Protein AF-A0A662QDJ3-F1 (afdb_monomer_lite)

Radius of gyration: 12.27 Å; chains: 1; bounding box: 24×24×29 Å

pLDDT: mean 82.09, std 14.72, range [33.81, 96.56]

Foldseek 3Di:
DDDPVPDPFDPLLVVLLVVLPDCPPDPVVVVVVVVVVPDDPLVVSLVSLVSSCVSNVHDDDLCRSCVSRVHDSVSNVVD

Structure (mmCIF, N/CA/C/O backbone):
data_AF-A0A662QDJ3-F1
#
_entry.id   AF-A0A662QDJ3-F1
#
loop_
_atom_site.group_PDB
_atom_site.id
_atom_site.type_symbol
_atom_site.label_atom_id
_atom_site.label_alt_id
_atom_site.label_comp_id
_atom_site.label_asym_id
_atom_site.label_entity_id
_atom_site.label_seq_id
_atom_site.pdbx_PDB_ins_code
_atom_site.Cartn_x
_atom_site.Cartn_y
_atom_site.Cartn_z
_atom_site.occupancy
_atom_site.B_iso_or_equiv
_atom_site.auth_seq_id
_atom_site.auth_comp_id
_atom_site.auth_asym_id
_atom_site.auth_atom_id
_atom_site.pdbx_PDB_model_num
ATOM 1 N N . MET A 1 1 ? -10.103 -15.568 -9.016 1.00 33.81 1 MET A N 1
ATOM 2 C CA . MET A 1 1 ? -9.521 -15.054 -7.754 1.00 33.81 1 MET A CA 1
ATOM 3 C C . MET A 1 1 ? -8.012 -14.989 -7.951 1.00 33.81 1 MET A C 1
ATOM 5 O O . MET A 1 1 ? -7.333 -15.980 -7.720 1.00 33.81 1 MET A O 1
ATOM 9 N N . TYR A 1 2 ? -7.500 -13.901 -8.534 1.00 43.47 2 TYR A N 1
ATOM 10 C CA . TYR A 1 2 ? -6.109 -13.874 -8.991 1.00 43.47 2 TYR A CA 1
ATOM 11 C C . TYR A 1 2 ? -5.142 -13.567 -7.853 1.00 43.47 2 TYR A C 1
ATOM 13 O O . TYR A 1 2 ? -5.324 -12.649 -7.054 1.00 43.47 2 TYR A O 1
ATOM 21 N N . TYR A 1 3 ? -4.144 -14.435 -7.783 1.00 40.09 3 TYR A N 1
ATOM 22 C CA . TYR A 1 3 ? -3.025 -14.393 -6.874 1.00 40.09 3 TYR A CA 1
ATOM 23 C C . TYR A 1 3 ? -1.935 -13.530 -7.504 1.00 40.09 3 TYR A C 1
ATOM 25 O O . TYR A 1 3 ? -1.466 -13.848 -8.591 1.00 40.09 3 TYR A O 1
ATOM 33 N N . TRP A 1 4 ? -1.426 -12.561 -6.749 1.00 50.94 4 TRP A N 1
ATOM 34 C CA . TRP A 1 4 ? -0.049 -12.067 -6.861 1.00 50.94 4 TRP A CA 1
ATOM 35 C C . TRP A 1 4 ? 0.973 -13.177 -6.493 1.00 50.94 4 TRP A C 1
ATOM 37 O O . TRP A 1 4 ? 1.914 -12.950 -5.741 1.00 50.94 4 TRP A O 1
ATOM 47 N N . LYS A 1 5 ? 0.748 -14.416 -6.960 1.00 39.00 5 LYS A N 1
ATOM 48 C CA . LYS A 1 5 ? 1.748 -15.484 -7.074 1.00 39.00 5 LYS A CA 1
ATOM 49 C C . LYS A 1 5 ? 2.573 -15.028 -8.274 1.00 39.00 5 LYS A C 1
ATOM 51 O O . LYS A 1 5 ? 2.142 -15.223 -9.393 1.00 39.00 5 LYS A O 1
ATOM 56 N N . GLU A 1 6 ? 3.580 -14.185 -8.139 1.00 42.03 6 GLU A N 1
ATOM 57 C CA . GLU A 1 6 ? 4.927 -14.577 -7.717 1.00 42.03 6 GLU A CA 1
ATOM 58 C C . GLU A 1 6 ? 5.716 -13.376 -7.160 1.00 42.03 6 GLU A C 1
ATOM 60 O O . GLU A 1 6 ? 6.928 -13.433 -6.972 1.00 42.03 6 GLU A O 1
ATOM 65 N N . ALA A 1 7 ? 5.042 -12.266 -6.858 1.00 50.41 7 ALA A N 1
ATOM 66 C CA . ALA A 1 7 ? 5.699 -11.068 -6.367 1.00 50.41 7 ALA A CA 1
ATOM 67 C C . ALA A 1 7 ? 5.705 -11.084 -4.831 1.00 50.41 7 ALA A C 1
ATOM 69 O O . ALA A 1 7 ? 4.658 -11.194 -4.206 1.00 50.41 7 ALA A O 1
ATOM 70 N N . ASN A 1 8 ? 6.887 -10.917 -4.240 1.00 66.94 8 ASN A N 1
ATOM 71 C CA . ASN A 1 8 ? 7.269 -10.827 -2.818 1.00 66.94 8 ASN A CA 1
ATOM 72 C C . ASN A 1 8 ? 6.474 -9.802 -1.945 1.00 66.94 8 ASN A C 1
ATOM 74 O O . ASN A 1 8 ? 7.051 -9.022 -1.191 1.00 66.94 8 ASN A O 1
ATOM 78 N N . MET A 1 9 ? 5.161 -9.642 -2.133 1.00 74.06 9 MET A N 1
ATOM 79 C CA . MET A 1 9 ? 4.312 -8.662 -1.450 1.00 74.06 9 MET A CA 1
ATOM 80 C C . MET A 1 9 ? 3.843 -9.260 -0.127 1.00 74.06 9 MET A C 1
ATOM 82 O O . MET A 1 9 ? 3.468 -10.433 -0.059 1.00 74.06 9 MET A O 1
ATOM 86 N N . LYS A 1 10 ? 3.877 -8.469 0.948 1.00 81.50 10 LYS A N 1
ATOM 87 C CA . LYS A 1 10 ? 3.509 -8.964 2.277 1.00 81.50 10 LYS A CA 1
ATOM 88 C C . LYS A 1 10 ? 2.062 -9.456 2.284 1.00 81.50 10 LYS A C 1
ATOM 90 O O . LYS A 1 10 ? 1.160 -8.795 1.774 1.00 81.50 10 LYS A O 1
ATOM 95 N N . LYS A 1 11 ? 1.836 -10.598 2.937 1.00 84.56 11 LYS A N 1
ATOM 96 C CA . LYS A 1 11 ? 0.505 -11.200 3.088 1.00 84.56 11 LYS A CA 1
ATOM 97 C C . LYS A 1 11 ? -0.516 -10.215 3.675 1.00 84.56 11 LYS A C 1
ATOM 99 O O . LYS A 1 11 ? -1.638 -10.159 3.192 1.00 84.56 11 LYS A O 1
ATOM 104 N N . SER A 1 12 ? -0.104 -9.397 4.646 1.00 86.38 12 SER A N 1
ATOM 105 C CA . SER A 1 12 ? -0.928 -8.335 5.241 1.00 86.38 12 SER A CA 1
ATOM 106 C C . SER A 1 12 ? -1.457 -7.339 4.210 1.00 86.38 12 SER A C 1
ATOM 108 O O . SER A 1 12 ? -2.627 -6.973 4.264 1.00 86.38 12 SER A O 1
ATOM 110 N N . LEU A 1 13 ? -0.615 -6.930 3.258 1.00 86.44 13 LEU A N 1
ATOM 111 C CA . LEU A 1 13 ? -1.000 -6.022 2.184 1.00 86.44 13 LEU A CA 1
ATOM 112 C C . LEU A 1 13 ? -1.962 -6.707 1.210 1.00 86.44 13 LEU A C 1
ATOM 114 O O . LEU A 1 13 ? -3.003 -6.152 0.879 1.00 86.44 13 LEU A O 1
ATOM 118 N N . VAL A 1 14 ? -1.671 -7.946 0.811 1.00 84.25 14 VAL A N 1
ATOM 119 C CA . VAL A 1 14 ? -2.562 -8.715 -0.074 1.00 84.25 14 VAL A CA 1
ATOM 120 C C . VAL A 1 14 ? -3.945 -8.907 0.558 1.00 84.25 14 VAL A C 1
ATOM 122 O O . VAL A 1 14 ? -4.962 -8.717 -0.108 1.00 84.25 14 VAL A O 1
ATOM 125 N N . ASP A 1 15 ? -4.000 -9.260 1.842 1.00 88.12 15 ASP A N 1
ATOM 126 C CA . ASP A 1 15 ? -5.257 -9.453 2.566 1.00 88.12 15 ASP A CA 1
ATOM 127 C C . ASP A 1 15 ? -6.018 -8.129 2.739 1.00 88.12 15 ASP A C 1
ATOM 129 O O . ASP A 1 15 ? -7.243 -8.107 2.610 1.00 88.12 15 ASP A O 1
ATOM 133 N N . PHE A 1 16 ? -5.307 -7.019 2.957 1.00 89.31 16 PHE A N 1
ATOM 134 C CA . PHE A 1 16 ? -5.892 -5.679 2.977 1.00 89.31 16 PHE A CA 1
ATOM 135 C C . PHE A 1 16 ? -6.517 -5.303 1.628 1.00 89.31 16 PHE A C 1
ATOM 137 O O . PHE A 1 16 ? -7.681 -4.914 1.587 1.00 89.31 16 PHE A O 1
ATOM 144 N N . LEU A 1 17 ? -5.796 -5.487 0.519 1.00 86.31 17 LEU A N 1
ATOM 145 C CA . LEU A 1 17 ? -6.289 -5.158 -0.824 1.00 86.31 17 LEU A CA 1
ATOM 146 C C . LEU A 1 17 ? -7.482 -6.025 -1.240 1.00 86.31 17 LEU A C 1
ATOM 148 O O . LEU A 1 17 ? -8.406 -5.547 -1.887 1.00 86.31 17 LEU A O 1
ATOM 152 N N . LYS A 1 18 ? -7.515 -7.298 -0.829 1.00 85.00 18 LYS A N 1
ATOM 153 C CA . LYS A 1 18 ? -8.693 -8.154 -1.047 1.00 85.00 18 LYS A CA 1
ATOM 154 C C . LYS A 1 18 ? -9.922 -7.630 -0.311 1.00 85.00 18 LYS A C 1
ATOM 156 O O . LYS A 1 18 ? -11.025 -7.687 -0.846 1.00 85.00 18 LYS A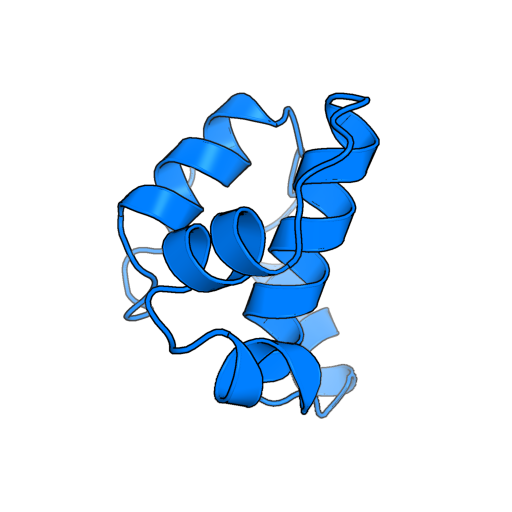 O 1
ATOM 161 N N . ARG A 1 19 ? -9.736 -7.141 0.918 1.00 86.62 19 ARG A N 1
ATOM 162 C CA . ARG A 1 19 ? -10.815 -6.562 1.727 1.00 86.62 19 ARG A CA 1
ATOM 163 C C . ARG A 1 19 ? -11.228 -5.188 1.233 1.00 86.62 19 ARG A C 1
ATOM 165 O O . ARG A 1 19 ? -12.380 -4.828 1.433 1.00 86.62 19 ARG A O 1
ATOM 172 N N . SER A 1 20 ? -10.326 -4.451 0.584 1.00 84.19 20 SER A N 1
ATOM 173 C CA . SER A 1 20 ? -10.621 -3.094 0.142 1.00 84.19 20 SER A CA 1
ATOM 174 C C . SER A 1 20 ? -11.672 -3.013 -0.946 1.00 84.19 20 SER A C 1
ATOM 176 O O . SER A 1 20 ? -12.185 -1.931 -1.190 1.00 84.19 20 SER A O 1
ATOM 178 N N . GLY A 1 21 ? -12.016 -4.128 -1.594 1.00 78.56 21 GLY A N 1
ATOM 179 C CA . GLY A 1 21 ? -12.972 -4.139 -2.696 1.00 78.56 21 GLY A CA 1
ATOM 180 C C . GLY A 1 21 ? -12.398 -3.567 -3.992 1.00 78.56 21 GLY A C 1
ATOM 181 O O . GLY A 1 21 ? -13.133 -3.461 -4.973 1.00 78.56 21 GLY A O 1
ATOM 182 N N . LEU A 1 22 ? -11.096 -3.243 -4.023 1.00 75.56 22 LEU A N 1
ATOM 183 C CA . LEU A 1 22 ? -10.386 -2.893 -5.249 1.00 75.56 22 LEU A CA 1
ATOM 184 C C . LEU A 1 22 ? -10.469 -4.066 -6.226 1.00 75.56 22 LEU A C 1
ATOM 186 O O . LEU A 1 22 ? -9.838 -5.111 -6.050 1.00 75.56 22 LEU A O 1
ATOM 190 N N . ARG A 1 23 ? -11.261 -3.884 -7.281 1.00 71.12 23 ARG A N 1
ATOM 191 C CA . ARG A 1 23 ? -11.286 -4.803 -8.412 1.00 71.12 23 ARG A CA 1
ATOM 192 C C . ARG A 1 23 ? -10.160 -4.408 -9.346 1.00 71.12 23 ARG A C 1
ATOM 194 O O . ARG A 1 23 ? -10.292 -3.451 -10.097 1.00 71.12 23 ARG A O 1
ATOM 201 N N . ILE A 1 24 ? -9.059 -5.148 -9.284 1.00 67.25 24 ILE A N 1
ATOM 202 C CA . ILE A 1 24 ? -8.035 -5.090 -10.324 1.00 67.25 24 ILE A CA 1
ATOM 203 C C . ILE A 1 24 ? -8.609 -5.867 -11.516 1.00 67.25 24 ILE A C 1
ATOM 205 O O . ILE A 1 24 ? -8.808 -7.077 -11.375 1.00 67.25 24 ILE A O 1
ATOM 209 N N . PRO A 1 25 ? -8.961 -5.192 -12.625 1.00 64.19 25 PRO A N 1
ATOM 210 C CA . PRO A 1 25 ? -9.747 -5.802 -13.692 1.00 64.19 25 PRO A CA 1
ATOM 211 C C . PRO A 1 25 ? -8.970 -6.925 -14.381 1.00 64.19 25 PRO A C 1
ATOM 213 O O . PRO A 1 25 ? -9.419 -8.069 -14.376 1.00 64.19 25 PRO A O 1
ATOM 216 N N . ASP A 1 26 ? -7.777 -6.613 -14.890 1.00 72.06 26 ASP A N 1
ATOM 217 C CA . ASP A 1 26 ? -6.858 -7.570 -15.498 1.00 72.06 26 ASP A CA 1
ATOM 218 C C . ASP A 1 26 ? -5.467 -7.424 -14.854 1.00 72.06 26 ASP A C 1
ATOM 220 O O . ASP A 1 26 ? -4.875 -6.342 -14.913 1.00 72.06 26 ASP A O 1
ATOM 224 N N . PRO A 1 27 ? -4.932 -8.484 -14.220 1.00 70.06 27 PRO A N 1
ATOM 225 C CA . PRO A 1 27 ? -3.573 -8.493 -13.693 1.00 70.06 27 PRO A CA 1
ATOM 226 C C . PRO A 1 27 ? -2.503 -8.147 -14.734 1.00 70.06 27 PRO A C 1
ATOM 228 O O . PRO A 1 27 ? -1.523 -7.505 -14.377 1.00 70.06 27 PRO A O 1
ATOM 231 N N . LYS A 1 28 ? -2.685 -8.533 -16.006 1.00 73.81 28 LYS A N 1
ATOM 232 C CA . LYS A 1 28 ? -1.730 -8.210 -17.077 1.00 73.81 28 LYS A CA 1
ATOM 233 C C . LYS A 1 28 ? -1.748 -6.727 -17.415 1.00 73.81 28 LYS A C 1
ATOM 235 O O . LYS A 1 28 ? -0.686 -6.124 -17.499 1.00 73.81 28 LYS A O 1
ATOM 240 N N . LEU A 1 29 ? -2.941 -6.140 -17.526 1.00 73.69 29 LEU A N 1
ATOM 241 C CA . LEU A 1 29 ? -3.101 -4.700 -17.723 1.00 73.69 29 LEU A CA 1
ATOM 242 C C . LEU A 1 29 ? -2.492 -3.913 -16.562 1.00 73.69 29 LEU A C 1
ATOM 244 O O . LEU A 1 29 ? -1.830 -2.907 -16.784 1.00 73.69 29 LEU A O 1
ATOM 248 N N . LEU A 1 30 ? -2.694 -4.367 -15.320 1.00 74.31 30 LEU A N 1
ATOM 249 C CA . LEU A 1 30 ? -2.052 -3.729 -14.177 1.00 74.31 30 LEU A CA 1
ATOM 250 C C . LEU A 1 30 ? -0.527 -3.827 -14.291 1.00 74.31 30 LEU A C 1
ATOM 252 O O . LEU A 1 30 ? 0.138 -2.811 -14.155 1.00 74.31 30 LEU A O 1
ATOM 256 N N . ASP A 1 31 ? 0.025 -5.004 -14.579 1.00 73.50 31 ASP A N 1
ATOM 257 C CA . ASP A 1 31 ? 1.470 -5.170 -14.766 1.00 73.50 31 ASP A CA 1
ATOM 258 C C . ASP A 1 31 ? 2.027 -4.287 -15.895 1.00 73.50 31 ASP A C 1
ATOM 260 O O . ASP A 1 31 ? 3.115 -3.734 -15.751 1.00 73.50 31 ASP A O 1
ATOM 264 N N . GLU A 1 32 ? 1.298 -4.121 -16.999 1.00 77.19 32 GLU A N 1
ATOM 265 C CA . GLU A 1 32 ? 1.672 -3.219 -18.094 1.00 77.19 32 GLU A CA 1
ATOM 266 C C . GLU A 1 32 ? 1.646 -1.756 -17.653 1.00 77.19 32 GLU A C 1
ATOM 268 O O . GLU A 1 32 ? 2.652 -1.067 -17.787 1.00 77.19 32 GLU A O 1
ATOM 273 N N . LEU A 1 33 ? 0.559 -1.292 -17.030 1.00 72.38 33 LEU A N 1
ATOM 274 C CA . LEU A 1 33 ? 0.471 0.071 -16.495 1.00 72.38 33 LEU A CA 1
ATOM 275 C C . LEU A 1 33 ? 1.585 0.357 -15.482 1.00 72.38 33 LEU A C 1
ATOM 277 O O . LEU A 1 33 ? 2.157 1.445 -15.468 1.00 72.38 33 LEU A O 1
ATOM 281 N N . LEU A 1 34 ? 1.916 -0.627 -14.646 1.00 76.56 34 LEU A N 1
ATOM 282 C CA . LEU A 1 34 ? 3.004 -0.523 -13.683 1.00 76.56 34 LEU A CA 1
ATOM 283 C C . LEU A 1 34 ? 4.371 -0.422 -14.373 1.00 76.56 34 LEU A C 1
ATOM 285 O O . LEU A 1 34 ? 5.172 0.424 -13.971 1.00 76.56 34 LEU A O 1
ATOM 289 N N . LYS A 1 35 ? 4.629 -1.210 -15.424 1.00 77.38 35 LYS A N 1
ATOM 290 C CA . LYS A 1 35 ? 5.861 -1.107 -16.229 1.00 77.38 35 LYS A CA 1
ATOM 291 C C . LYS A 1 35 ? 5.985 0.251 -16.918 1.00 77.38 35 LYS A C 1
ATOM 293 O O . LYS A 1 35 ? 7.043 0.867 -16.826 1.00 77.38 35 LYS A O 1
ATOM 298 N N . GLU A 1 36 ? 4.907 0.732 -17.529 1.00 84.50 36 GLU A N 1
ATOM 299 C CA . GLU A 1 36 ? 4.875 2.022 -18.232 1.00 84.50 36 GLU A CA 1
ATOM 300 C C . GLU A 1 36 ? 4.969 3.218 -17.269 1.00 84.50 36 GLU A C 1
ATOM 302 O O . GLU A 1 36 ? 5.485 4.276 -17.616 1.00 84.50 36 GLU A O 1
ATOM 307 N N . SER A 1 37 ? 4.523 3.063 -16.018 1.00 79.38 37 SER A N 1
ATOM 308 C CA . SER A 1 37 ? 4.611 4.127 -15.007 1.00 79.38 37 SER A CA 1
ATOM 309 C C . SER A 1 37 ? 6.028 4.401 -14.486 1.00 79.38 37 SER A C 1
ATOM 311 O O . SER A 1 37 ? 6.220 5.362 -13.742 1.00 79.38 37 SER A O 1
ATOM 313 N N . HIS A 1 38 ? 7.013 3.555 -14.820 1.00 83.62 38 HIS A N 1
ATOM 314 C CA . HIS A 1 38 ? 8.379 3.607 -14.280 1.00 83.62 38 HIS A CA 1
ATOM 315 C C . HIS A 1 38 ? 8.453 3.621 -12.739 1.00 83.62 38 HIS A C 1
ATOM 317 O O . HIS A 1 38 ? 9.460 4.029 -12.154 1.00 83.62 38 HIS A O 1
ATOM 323 N N . LEU A 1 39 ? 7.395 3.166 -12.061 1.00 84.44 39 LEU A N 1
ATOM 324 C CA . LEU A 1 39 ? 7.337 3.156 -10.609 1.00 84.44 39 LEU A CA 1
ATOM 325 C C . LEU A 1 39 ? 8.119 1.981 -10.040 1.00 84.44 39 LEU A C 1
ATOM 327 O O . LEU A 1 39 ? 8.005 0.829 -10.461 1.00 84.44 39 LEU A O 1
ATOM 331 N N . THR A 1 40 ? 8.877 2.271 -8.992 1.00 85.81 40 THR A N 1
ATOM 332 C CA . THR A 1 40 ? 9.490 1.234 -8.175 1.00 85.81 40 THR A CA 1
ATOM 333 C C . THR A 1 40 ? 8.412 0.486 -7.397 1.00 85.81 40 THR A C 1
ATOM 335 O O . THR A 1 40 ? 7.388 1.038 -6.992 1.00 85.81 40 THR A O 1
ATOM 338 N N . ARG A 1 41 ? 8.671 -0.783 -7.094 1.00 81.38 41 ARG A N 1
ATOM 339 C CA . ARG A 1 41 ? 7.780 -1.612 -6.275 1.00 81.38 41 ARG A CA 1
ATOM 340 C C . ARG A 1 41 ? 7.340 -0.959 -4.948 1.00 81.38 41 ARG A C 1
ATOM 342 O O . ARG A 1 41 ? 6.146 -0.990 -4.666 1.00 81.38 41 ARG A O 1
ATOM 349 N N . PRO A 1 42 ? 8.237 -0.332 -4.159 1.00 87.44 42 PRO A N 1
ATOM 350 C CA . PRO A 1 42 ? 7.876 0.554 -3.052 1.00 87.44 42 PRO A CA 1
ATOM 351 C C . PRO A 1 42 ? 6.737 1.537 -3.331 1.00 87.44 42 PRO A C 1
ATOM 353 O O . PRO A 1 42 ? 5.803 1.627 -2.538 1.00 87.44 42 PRO A O 1
ATOM 356 N N . GLN A 1 43 ? 6.823 2.268 -4.443 1.00 88.44 43 GLN A N 1
ATOM 357 C CA . GLN A 1 43 ? 5.850 3.292 -4.821 1.00 88.44 43 GLN A CA 1
ATOM 358 C C . GLN A 1 43 ? 4.514 2.654 -5.196 1.00 88.44 43 GLN A C 1
ATOM 360 O O . GLN A 1 43 ? 3.464 3.138 -4.787 1.00 88.44 43 GLN A O 1
ATOM 365 N N . ILE A 1 44 ? 4.556 1.512 -5.884 1.00 86.69 44 ILE A N 1
ATOM 366 C CA . ILE A 1 44 ? 3.368 0.727 -6.231 1.00 86.69 44 ILE A CA 1
ATOM 367 C C . ILE A 1 44 ? 2.646 0.255 -4.967 1.00 86.69 44 ILE A C 1
ATOM 369 O O . ILE A 1 44 ? 1.440 0.444 -4.829 1.00 86.69 44 ILE A O 1
ATOM 373 N N . GLU A 1 45 ? 3.375 -0.328 -4.015 1.00 88.56 45 GLU A N 1
ATOM 374 C CA . GLU A 1 45 ? 2.804 -0.783 -2.745 1.00 88.56 45 GLU A CA 1
ATOM 375 C C . GLU A 1 45 ? 2.185 0.378 -1.953 1.00 88.56 45 GLU A C 1
ATOM 377 O O . GLU A 1 45 ? 1.084 0.224 -1.424 1.00 88.56 45 GLU A O 1
ATOM 382 N N . THR A 1 46 ? 2.843 1.544 -1.909 1.00 92.25 46 THR A N 1
ATOM 383 C CA . THR A 1 46 ? 2.286 2.761 -1.296 1.00 92.25 46 THR A CA 1
ATOM 384 C C . THR A 1 46 ? 0.985 3.182 -1.984 1.00 92.25 46 THR A C 1
ATOM 386 O O . THR A 1 46 ? -0.030 3.339 -1.309 1.00 92.25 46 THR A O 1
ATOM 389 N N . LEU A 1 47 ? 0.967 3.301 -3.315 1.00 90.00 47 LEU A N 1
ATOM 390 C CA . 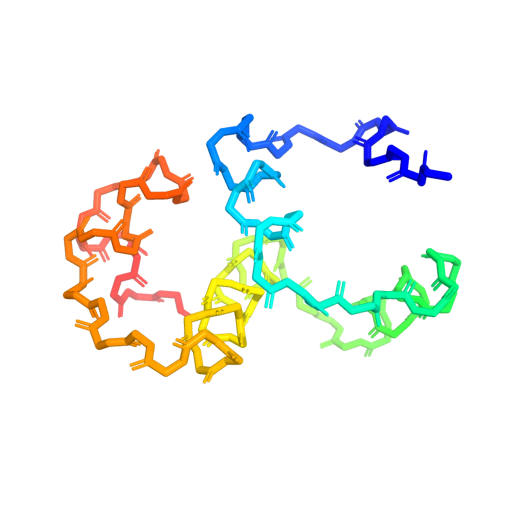LEU A 1 47 ? -0.231 3.702 -4.063 1.00 90.00 47 LEU A CA 1
ATOM 391 C C . LEU A 1 47 ? -1.401 2.740 -3.842 1.00 90.00 47 LEU A C 1
ATOM 393 O O . LEU A 1 47 ? -2.528 3.176 -3.617 1.00 90.00 47 LEU A O 1
ATOM 397 N N . LEU A 1 48 ? -1.141 1.432 -3.855 1.00 88.31 48 LEU A N 1
ATOM 398 C CA . LEU A 1 48 ? -2.165 0.420 -3.599 1.00 88.31 48 LEU A CA 1
ATOM 399 C C . LEU A 1 48 ? -2.741 0.536 -2.179 1.00 88.31 48 LEU A C 1
ATOM 401 O O . LEU A 1 48 ? -3.947 0.361 -1.997 1.00 88.31 48 LEU A O 1
ATOM 405 N N . ILE A 1 49 ? -1.914 0.858 -1.179 1.00 92.12 49 ILE A N 1
ATOM 406 C CA . ILE A 1 49 ? -2.378 1.099 0.196 1.00 92.12 49 ILE A CA 1
ATOM 407 C C . ILE A 1 49 ? -3.278 2.333 0.257 1.00 92.12 49 ILE A C 1
ATOM 409 O O . ILE A 1 49 ? -4.361 2.253 0.838 1.00 92.12 49 ILE A O 1
ATOM 413 N N . GLU A 1 50 ? -2.860 3.446 -0.349 1.00 92.75 50 GLU A N 1
ATOM 414 C CA . GLU A 1 50 ? -3.642 4.688 -0.374 1.00 92.75 50 GLU A CA 1
ATOM 415 C C . GLU A 1 50 ? -4.995 4.484 -1.065 1.00 92.75 50 GLU A C 1
ATOM 417 O O . GLU A 1 50 ? -6.039 4.818 -0.501 1.00 92.75 50 GLU A O 1
ATOM 422 N N . LEU A 1 51 ? -4.996 3.850 -2.242 1.00 89.81 51 LEU A N 1
ATOM 423 C CA . LEU A 1 51 ? -6.218 3.529 -2.981 1.00 89.81 51 LEU A CA 1
ATOM 424 C C . LEU A 1 51 ? -7.122 2.580 -2.192 1.00 89.81 51 LEU A C 1
ATOM 426 O O . LEU A 1 51 ? -8.331 2.787 -2.131 1.00 89.81 51 LEU A O 1
ATOM 430 N N . GLY A 1 52 ? -6.552 1.547 -1.567 1.00 90.81 52 GLY A N 1
ATOM 431 C CA . GLY A 1 52 ? -7.321 0.593 -0.774 1.00 90.81 52 GLY A CA 1
ATOM 432 C C . GLY A 1 52 ? -7.955 1.236 0.458 1.00 90.81 52 GLY A C 1
ATOM 433 O O . GLY A 1 52 ? -9.108 0.948 0.772 1.00 90.81 52 GLY A O 1
ATOM 434 N N . ALA A 1 53 ? -7.235 2.135 1.131 1.00 93.38 53 ALA A N 1
ATOM 435 C CA . ALA A 1 53 ? -7.754 2.874 2.277 1.00 93.38 53 ALA A CA 1
ATOM 436 C C . ALA A 1 53 ? -8.876 3.826 1.851 1.00 93.38 53 ALA A C 1
ATOM 438 O O . ALA A 1 53 ? -9.943 3.821 2.465 1.00 93.38 53 ALA A O 1
ATOM 439 N N . ALA A 1 54 ? -8.667 4.569 0.760 1.00 90.75 54 ALA A N 1
ATOM 440 C CA . ALA A 1 54 ? -9.667 5.465 0.193 1.00 90.75 54 ALA A CA 1
ATOM 441 C C . ALA A 1 54 ? -10.940 4.714 -0.224 1.00 90.75 54 ALA A C 1
ATOM 443 O O . ALA A 1 54 ? -12.038 5.147 0.119 1.00 90.75 54 ALA A O 1
ATOM 444 N N . ASN A 1 55 ? -10.810 3.555 -0.882 1.00 90.44 55 ASN A N 1
ATOM 445 C CA . ASN A 1 55 ? -11.958 2.758 -1.321 1.00 90.44 55 ASN A CA 1
ATOM 446 C C . ASN A 1 55 ? -12.781 2.195 -0.148 1.00 90.44 55 ASN A C 1
ATOM 448 O 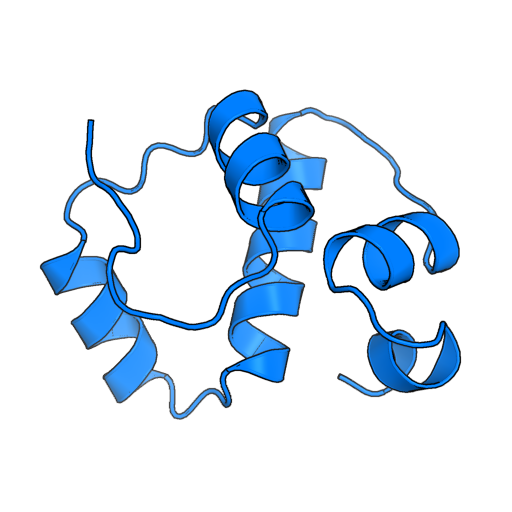O . ASN A 1 55 ? -13.983 1.986 -0.277 1.00 90.44 55 ASN A O 1
ATOM 452 N N . LEU A 1 56 ? -12.147 1.980 1.008 1.00 91.19 56 LEU A N 1
ATOM 453 C CA . LEU A 1 56 ? -12.816 1.583 2.250 1.00 91.19 56 LEU A CA 1
ATOM 454 C C . LEU A 1 56 ? -13.320 2.766 3.090 1.00 91.19 56 LEU A C 1
ATOM 456 O O . LEU A 1 56 ? -13.914 2.546 4.143 1.00 91.19 56 LEU A O 1
ATOM 460 N N . GLY A 1 57 ? -13.041 4.010 2.688 1.00 93.06 57 GLY A N 1
ATOM 461 C CA . GLY A 1 57 ? -13.303 5.193 3.511 1.00 93.06 57 GLY A CA 1
ATOM 462 C C . GLY A 1 57 ? -12.471 5.249 4.801 1.00 93.06 57 GLY A C 1
ATOM 463 O O . GLY A 1 57 ? -12.843 5.943 5.747 1.00 93.06 57 GLY A O 1
ATOM 464 N N . LEU A 1 58 ? -11.351 4.520 4.868 1.00 92.81 58 LEU A N 1
ATOM 465 C CA . LEU A 1 58 ? -10.478 4.473 6.039 1.00 92.81 58 LEU A CA 1
ATOM 466 C C . LEU A 1 58 ? -9.472 5.624 6.027 1.00 92.81 58 LEU A C 1
ATOM 468 O O . LEU A 1 58 ? -8.757 5.843 5.051 1.00 92.81 58 LEU A O 1
ATOM 472 N N . LYS A 1 59 ? -9.334 6.299 7.171 1.00 93.44 59 LYS A N 1
ATOM 473 C CA . LYS A 1 59 ? -8.250 7.256 7.429 1.00 93.44 59 LYS A CA 1
ATOM 474 C C . LYS A 1 59 ? -7.136 6.578 8.220 1.00 93.44 59 LYS A C 1
ATOM 476 O O . LYS A 1 59 ? -7.042 6.744 9.430 1.00 93.44 59 LYS A O 1
ATOM 481 N N . LEU A 1 60 ? -6.315 5.793 7.525 1.00 93.88 60 LEU A N 1
ATOM 482 C CA . LEU A 1 60 ? -5.154 5.145 8.135 1.00 93.88 60 LEU A CA 1
ATOM 483 C C . LEU A 1 60 ? -4.065 6.177 8.460 1.00 93.88 60 LEU A C 1
ATOM 485 O O . LEU A 1 60 ? -3.710 7.009 7.620 1.00 93.88 60 LEU A O 1
ATOM 48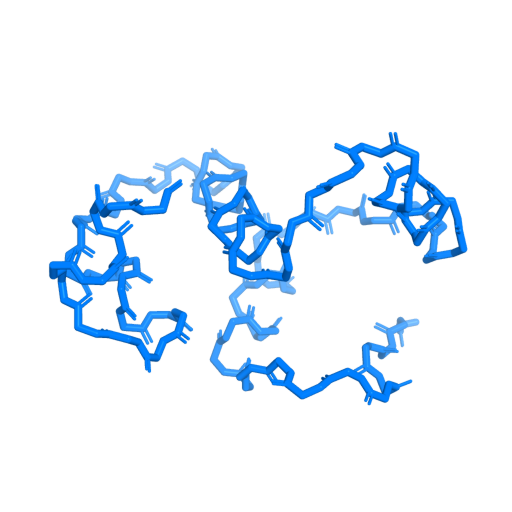9 N N . SER A 1 61 ? -3.499 6.085 9.658 1.00 95.56 61 SER A N 1
ATOM 490 C CA . SER A 1 61 ? -2.281 6.800 10.042 1.00 95.56 61 SER A CA 1
ATOM 491 C C . SER A 1 61 ? -1.073 6.333 9.220 1.00 95.56 61 SER A C 1
ATOM 493 O O . SER A 1 61 ? -1.066 5.248 8.630 1.00 95.56 61 SER A O 1
ATOM 495 N N . VAL A 1 62 ? -0.008 7.139 9.203 1.00 93.94 62 VAL A N 1
ATOM 496 C CA . VAL A 1 62 ? 1.247 6.785 8.515 1.00 93.94 62 VAL A CA 1
ATOM 497 C C . VAL A 1 62 ? 1.836 5.492 9.092 1.00 93.94 62 VAL A C 1
ATOM 499 O O . VAL A 1 62 ? 2.347 4.658 8.352 1.00 93.94 62 VAL A O 1
ATOM 502 N N . GLU A 1 63 ? 1.724 5.286 10.402 1.00 96.56 63 GLU A N 1
ATOM 503 C CA . GLU A 1 63 ? 2.161 4.083 11.106 1.00 96.56 63 GLU A CA 1
ATOM 504 C C . GLU A 1 63 ? 1.397 2.827 10.672 1.00 96.56 63 GLU A C 1
ATOM 506 O O . GLU A 1 63 ? 2.006 1.775 10.468 1.00 96.56 63 GLU A O 1
ATOM 511 N N . GLU A 1 64 ? 0.076 2.915 10.514 1.00 96.19 64 GLU A N 1
ATOM 512 C CA . GLU A 1 64 ? -0.747 1.792 10.050 1.00 96.19 64 GLU A CA 1
ATOM 513 C C . GLU A 1 64 ? -0.420 1.424 8.605 1.00 96.19 64 GLU A C 1
ATOM 515 O O . GLU A 1 64 ? -0.247 0.247 8.281 1.00 96.19 64 GLU A O 1
ATOM 520 N N . LYS A 1 65 ? -0.245 2.433 7.750 1.00 95.25 65 LYS A N 1
ATOM 521 C CA . LYS A 1 65 ? 0.158 2.242 6.355 1.00 95.25 65 LYS A CA 1
ATOM 522 C C . LYS A 1 65 ? 1.558 1.629 6.241 1.00 95.25 65 LYS A C 1
ATOM 524 O O . LYS A 1 65 ? 1.758 0.652 5.516 1.00 95.25 65 LYS A O 1
ATOM 529 N N . ALA A 1 66 ? 2.513 2.121 7.031 1.00 94.62 66 ALA A N 1
ATOM 530 C CA . ALA A 1 66 ? 3.861 1.565 7.111 1.00 94.62 66 ALA A CA 1
ATOM 531 C C . ALA A 1 66 ? 3.847 0.097 7.566 1.00 94.62 66 ALA A C 1
ATOM 533 O O . ALA A 1 66 ? 4.554 -0.738 6.997 1.00 94.62 66 ALA A O 1
ATOM 534 N N . ARG A 1 67 ? 2.984 -0.245 8.534 1.00 95.12 67 ARG A N 1
ATOM 535 C CA . ARG A 1 67 ? 2.787 -1.622 9.007 1.00 95.12 67 ARG A CA 1
ATOM 536 C C . ARG A 1 67 ? 2.217 -2.533 7.921 1.00 95.12 67 ARG A C 1
ATOM 538 O O . ARG A 1 67 ? 2.689 -3.659 7.792 1.00 95.12 67 ARG A O 1
ATOM 545 N N . LEU A 1 68 ? 1.255 -2.059 7.125 1.00 93.44 68 LEU A N 1
ATOM 546 C CA . LEU A 1 68 ? 0.703 -2.824 5.997 1.00 93.44 68 LEU A CA 1
ATOM 547 C C . LEU A 1 68 ? 1.784 -3.180 4.972 1.00 93.44 68 LEU A C 1
ATOM 549 O O . LEU A 1 68 ? 1.852 -4.334 4.542 1.00 93.44 68 LEU A O 1
ATOM 553 N N . ARG A 1 69 ? 2.660 -2.220 4.650 1.00 91.62 69 ARG A N 1
ATOM 554 C CA . ARG A 1 69 ? 3.804 -2.406 3.743 1.00 91.62 69 ARG A CA 1
ATOM 555 C C . ARG A 1 69 ? 4.979 -3.165 4.382 1.00 91.62 69 ARG A C 1
ATOM 557 O O . ARG A 1 69 ? 5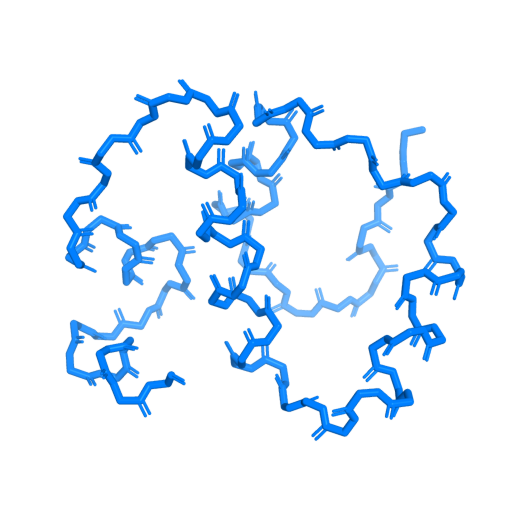.825 -3.706 3.678 1.00 91.62 69 ARG A O 1
ATOM 564 N N . GLY A 1 70 ? 5.024 -3.252 5.711 1.00 92.00 70 GLY A N 1
ATOM 565 C CA . GLY A 1 70 ? 6.079 -3.940 6.457 1.00 92.00 70 GLY A CA 1
ATOM 566 C C . GLY A 1 70 ? 7.396 -3.164 6.519 1.00 92.00 70 GLY A C 1
ATOM 567 O O . GLY A 1 70 ? 8.462 -3.776 6.512 1.00 92.00 70 GLY A O 1
ATOM 568 N N . VAL A 1 71 ? 7.328 -1.831 6.560 1.00 93.25 71 VAL A N 1
ATOM 569 C CA . VAL A 1 71 ? 8.487 -0.925 6.634 1.00 93.25 71 VAL A CA 1
ATOM 570 C C . VAL A 1 71 ? 8.372 0.015 7.838 1.00 93.25 71 VAL A C 1
ATOM 572 O O . VAL A 1 71 ? 7.324 0.101 8.478 1.00 93.25 71 VAL A O 1
ATOM 575 N N . SER A 1 72 ? 9.444 0.741 8.168 1.00 95.44 72 SER A N 1
ATOM 576 C CA . SER A 1 72 ? 9.384 1.774 9.210 1.00 95.44 72 SER A CA 1
ATOM 577 C C . SER A 1 72 ? 8.537 2.973 8.765 1.00 95.44 72 SER A C 1
ATOM 579 O O . SER A 1 72 ? 8.430 3.259 7.571 1.00 95.44 72 SER A O 1
ATOM 581 N N .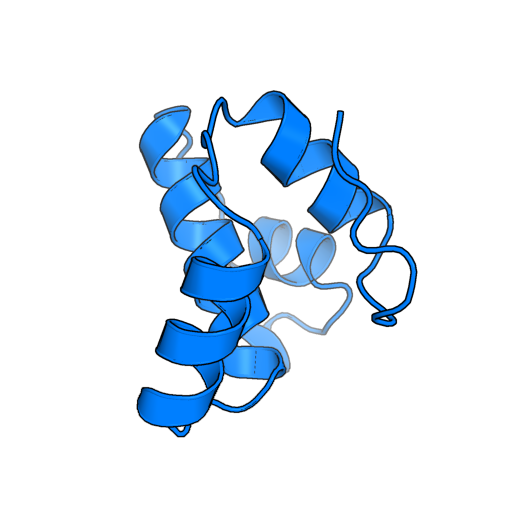 LYS A 1 73 ? 7.994 3.735 9.728 1.00 95.62 73 LYS A N 1
ATOM 582 C CA . LYS A 1 73 ? 7.252 4.984 9.459 1.00 95.62 73 LYS A CA 1
ATOM 583 C C . LYS A 1 73 ? 8.032 5.925 8.537 1.00 95.62 73 LYS A C 1
ATOM 585 O O . LYS A 1 73 ? 7.483 6.439 7.571 1.00 95.62 73 LYS A O 1
ATOM 590 N N . GLY A 1 74 ? 9.323 6.119 8.817 1.00 94.06 74 GLY A N 1
ATOM 591 C CA . GLY A 1 74 ? 10.182 6.991 8.017 1.00 94.06 74 GLY A CA 1
ATOM 592 C C . GLY A 1 74 ? 10.414 6.467 6.600 1.00 94.06 74 GLY A C 1
ATOM 593 O O . GLY A 1 74 ? 10.448 7.256 5.666 1.00 94.06 74 GLY A O 1
ATOM 594 N N . ALA A 1 75 ? 10.551 5.150 6.418 1.00 91.75 75 ALA A N 1
ATOM 595 C CA . ALA A 1 75 ? 10.682 4.562 5.086 1.00 91.75 75 ALA A CA 1
ATOM 596 C C . ALA A 1 75 ? 9.394 4.715 4.263 1.00 91.75 75 ALA A C 1
ATOM 598 O O . ALA A 1 75 ? 9.471 5.022 3.077 1.00 91.75 75 ALA A O 1
ATOM 599 N N . TYR A 1 76 ? 8.227 4.560 4.898 1.00 93.81 76 TYR A N 1
ATOM 600 C CA . TYR A 1 76 ? 6.941 4.806 4.247 1.00 93.81 76 TYR A CA 1
ATOM 601 C C . TYR A 1 76 ? 6.781 6.280 3.859 1.00 93.81 76 TYR A C 1
ATOM 603 O O . TYR A 1 76 ? 6.479 6.571 2.713 1.00 93.81 76 TYR A O 1
ATOM 611 N N . ALA A 1 77 ? 7.059 7.208 4.780 1.00 90.88 77 ALA A N 1
ATOM 612 C CA . ALA A 1 77 ? 6.868 8.646 4.570 1.00 90.88 77 ALA A CA 1
ATOM 613 C C . ALA A 1 77 ? 7.770 9.272 3.487 1.00 90.88 77 ALA A C 1
ATOM 615 O O . ALA A 1 77 ? 7.505 10.385 3.050 1.00 90.88 77 ALA A O 1
ATOM 616 N N . ARG A 1 78 ? 8.853 8.592 3.090 1.00 92.25 78 ARG A N 1
ATOM 617 C CA . ARG A 1 78 ? 9.774 9.040 2.029 1.00 92.25 78 ARG A CA 1
ATOM 618 C C . ARG A 1 78 ? 9.491 8.413 0.661 1.00 92.25 78 ARG A C 1
ATOM 620 O O . ARG A 1 78 ? 10.241 8.686 -0.271 1.00 92.25 78 ARG A O 1
ATOM 627 N N . THR A 1 79 ? 8.514 7.508 0.575 1.00 87.44 79 THR A N 1
ATOM 628 C CA . THR A 1 79 ? 8.093 6.874 -0.684 1.00 87.44 79 THR A CA 1
ATOM 629 C C . THR A 1 79 ? 6.909 7.629 -1.254 1.00 87.44 79 THR A C 1
ATOM 631 O O . THR A 1 79 ? 6.926 7.868 -2.477 1.00 87.44 79 THR A O 1
#

Secondary structure (DSSP, 8-state):
----TTS---HHHHHHHHHTT---S-HHHHHHHHHHTT--HHHHHHHHHHHHHHHTT----HHHHHHHHTS-HHHHHT-

Sequence (79 aa):
MYYWKEANMKKSLVDFLKRSGLRIPDPKLLDELLKESHLTRPQIETLLIELGAANLGLKLSVEEKARLRGVSKGAYART